Protein AF-X1M5K0-F1 (afdb_monomer)

Solvent-accessible surface area (backbone atoms only — not comparable to full-atom values): 9594 Å² total; per-residue (Å²): 144,80,92,76,80,88,74,77,87,71,85,71,76,85,68,84,77,80,71,57,69,65,57,53,53,22,50,53,26,41,56,59,31,62,56,65,56,34,79,44,69,70,98,52,61,32,42,74,35,62,70,47,42,49,51,27,42,28,22,40,46,48,15,50,53,50,49,51,76,70,68,58,87,55,100,76,62,73,47,76,48,76,42,52,78,88,71,79,83,53,57,27,41,40,36,40,44,90,56,34,39,44,30,29,35,55,90,63,80,54,36,75,70,42,36,34,36,53,91,74,28,39,52,79,52,81,72,80,81,94,75,88,57,85,65,52,60,56,54,54,52,51,55,57,52,53,57,49,55,56,52,60,59,64,75,70,82,79,135

pLDDT: mean 84.44, std 20.17, range [30.83, 98.69]

Secondary structure (DSSP, 8-state):
--------------------HHHHHHHHHHHHHT-GGGS--SSS-GGG-HHHHHHHHHHHHHHHHHHHHHH-SSTTPPEEEEE-SSSSSS-EEEEE-SSEEEEEETTTTTEEEEEEEGGGTEETT--------TTHHHHHHHHHHHHHHHHHHTTS---

Foldseek 3Di:
DDDDDDDDPPPDPPPVPDDDPLLVQLVVLQVQLVPQQCVDDDPDCRVVDLVSLFSNLLSNLVSVLSVCVVPDPDQFDWDWDWQDPVPPPAIKIWIDHNAWIWIFRVVVVRDTQWIAGSVRSGTPNSDDDDDDDPCVVVVVVVVVVVVVVVVVVVVDDDD

Structure (mmCIF, N/CA/C/O backbone):
data_AF-X1M5K0-F1
#
_entry.id   AF-X1M5K0-F1
#
loop_
_atom_site.group_PDB
_atom_site.id
_atom_site.type_symbol
_atom_site.label_atom_id
_atom_site.label_alt_id
_atom_site.label_comp_id
_atom_site.label_asym_id
_atom_site.label_entity_id
_atom_site.label_seq_id
_atom_site.pdbx_PDB_ins_code
_atom_site.Cartn_x
_atom_site.Cartn_y
_atom_site.Cartn_z
_atom_site.occupancy
_atom_site.B_iso_or_equiv
_atom_site.auth_seq_id
_atom_site.auth_comp_id
_atom_site.auth_asym_id
_atom_site.auth_atom_id
_atom_site.pdbx_PDB_model_num
ATOM 1 N N . ALA A 1 1 ? 31.091 -18.901 29.584 1.00 41.91 1 ALA A N 1
ATOM 2 C CA . ALA A 1 1 ? 30.515 -20.260 29.618 1.00 41.91 1 ALA A CA 1
ATOM 3 C C . ALA A 1 1 ? 29.919 -20.536 30.996 1.00 41.91 1 ALA A C 1
ATOM 5 O O . ALA A 1 1 ? 30.668 -20.791 31.929 1.00 41.91 1 ALA A O 1
ATOM 6 N N . LYS A 1 2 ? 28.592 -20.440 31.138 1.00 36.38 2 LYS A N 1
ATOM 7 C CA . LYS A 1 2 ? 27.822 -21.041 32.237 1.00 36.38 2 LYS A CA 1
ATOM 8 C C . LYS A 1 2 ? 26.471 -21.464 31.661 1.00 36.38 2 LYS A C 1
ATOM 10 O O . LYS A 1 2 ? 25.715 -20.625 31.188 1.00 36.38 2 LYS A O 1
ATOM 15 N N . ASN A 1 3 ? 26.256 -22.776 31.636 1.00 37.88 3 ASN A N 1
ATOM 16 C CA . ASN A 1 3 ? 25.011 -23.422 31.245 1.00 37.88 3 ASN A CA 1
ATOM 17 C C . ASN A 1 3 ? 23.911 -23.080 32.252 1.00 37.88 3 ASN A C 1
ATOM 19 O O . ASN A 1 3 ? 24.134 -23.180 33.458 1.00 37.88 3 ASN A O 1
ATOM 23 N N . ILE A 1 4 ? 22.724 -22.754 31.747 1.00 43.81 4 ILE A N 1
ATOM 24 C CA . ILE A 1 4 ? 21.472 -22.762 32.504 1.00 43.81 4 ILE A CA 1
ATOM 25 C C . ILE A 1 4 ? 20.510 -23.701 31.783 1.00 43.81 4 ILE A C 1
ATOM 27 O O . ILE A 1 4 ? 20.448 -23.734 30.556 1.00 43.81 4 ILE A O 1
ATOM 31 N N . HIS A 1 5 ? 19.877 -24.542 32.591 1.00 34.53 5 HIS A N 1
ATOM 32 C CA . HIS A 1 5 ? 19.138 -25.739 32.235 1.00 34.53 5 HIS A CA 1
ATOM 33 C C . HIS A 1 5 ? 18.104 -25.568 31.121 1.00 34.53 5 HIS A C 1
ATOM 35 O O . HIS A 1 5 ? 17.359 -24.592 31.067 1.00 34.53 5 HIS A O 1
ATOM 41 N N . ALA A 1 6 ? 18.018 -26.618 30.301 1.00 43.50 6 ALA A N 1
ATOM 42 C CA . ALA A 1 6 ? 16.852 -26.943 29.505 1.00 43.50 6 ALA A CA 1
ATOM 43 C C . ALA A 1 6 ? 15.617 -26.983 30.419 1.00 43.50 6 ALA A C 1
ATOM 45 O O . ALA A 1 6 ? 15.459 -27.903 31.219 1.00 43.50 6 ALA A O 1
ATOM 46 N N . SER A 1 7 ? 14.781 -25.952 30.311 1.00 41.44 7 SER A N 1
ATOM 47 C CA . SER A 1 7 ? 13.455 -25.918 30.914 1.00 41.44 7 SER A CA 1
ATOM 48 C C . SER A 1 7 ? 12.537 -26.868 30.150 1.00 41.44 7 SER A C 1
ATOM 50 O O . SER A 1 7 ? 12.576 -26.970 28.921 1.00 41.44 7 SER A O 1
ATOM 52 N N . GLU A 1 8 ? 11.772 -27.615 30.924 1.00 38.62 8 GLU A N 1
ATOM 53 C CA . GLU A 1 8 ? 10.938 -28.738 30.545 1.00 38.62 8 GLU A CA 1
ATOM 54 C C . GLU A 1 8 ? 9.987 -28.387 29.395 1.00 38.62 8 GLU A C 1
ATOM 56 O O . GLU A 1 8 ? 9.326 -27.347 29.380 1.00 38.62 8 GLU A O 1
ATOM 61 N N . ARG A 1 9 ? 9.874 -29.308 28.428 1.00 42.28 9 ARG A N 1
ATOM 62 C CA . ARG A 1 9 ? 8.778 -29.325 27.454 1.00 42.28 9 ARG A CA 1
ATOM 63 C C . ARG A 1 9 ? 7.482 -29.621 28.206 1.00 42.28 9 ARG A C 1
ATOM 65 O O . ARG A 1 9 ? 7.017 -30.759 28.248 1.00 42.28 9 ARG A O 1
ATOM 72 N N . GLY A 1 10 ? 6.917 -28.579 28.809 1.00 38.12 10 GLY A N 1
ATOM 73 C CA . GLY A 1 10 ? 5.566 -28.577 29.334 1.00 38.12 10 GLY A CA 1
ATOM 74 C C . GLY A 1 10 ? 4.616 -28.968 28.211 1.00 38.12 10 GLY A C 1
ATOM 75 O O . GLY A 1 10 ? 4.472 -28.256 27.218 1.00 38.12 10 GLY A O 1
ATOM 76 N N . SER A 1 11 ? 4.001 -30.137 28.361 1.00 44.50 11 SER A N 1
ATOM 77 C CA . SER A 1 11 ? 2.907 -30.611 27.522 1.00 44.50 11 SER A CA 1
ATOM 78 C C . SER A 1 11 ? 1.712 -29.682 27.714 1.00 44.50 11 SER A C 1
ATOM 80 O O . SER A 1 11 ? 0.825 -29.956 28.521 1.00 44.50 11 SER A O 1
ATOM 82 N N . ASN A 1 12 ? 1.699 -28.551 27.010 1.00 43.84 12 ASN A N 1
ATOM 83 C CA . ASN A 1 12 ? 0.542 -27.677 27.012 1.00 43.84 12 ASN A CA 1
ATOM 84 C C . ASN A 1 12 ? -0.472 -28.258 26.029 1.00 43.84 12 ASN A C 1
ATOM 86 O O . ASN A 1 12 ? -0.245 -28.310 24.818 1.00 43.84 12 ASN A O 1
ATOM 90 N N . LYS A 1 13 ? -1.559 -28.788 26.591 1.00 46.44 13 LYS A N 1
ATOM 91 C CA . LYS A 1 13 ? -2.723 -29.295 25.868 1.00 46.44 13 LYS A CA 1
ATOM 92 C C . LYS A 1 13 ? -3.063 -28.297 24.758 1.00 46.44 13 LYS A C 1
ATOM 94 O O . LYS A 1 13 ? -3.294 -27.127 25.049 1.00 46.44 13 LYS A O 1
ATOM 99 N N . LYS A 1 14 ? -3.108 -28.756 23.501 1.00 48.28 14 LYS A N 1
ATOM 100 C CA . LYS A 1 14 ? -3.730 -28.018 22.392 1.00 48.28 14 LYS A CA 1
ATOM 101 C C . LYS A 1 14 ? -5.226 -27.893 22.697 1.00 48.28 14 LYS A C 1
ATOM 103 O O . LYS A 1 14 ? -6.036 -28.646 22.170 1.00 48.28 14 LYS A O 1
ATOM 108 N N . GLY A 1 15 ? -5.588 -26.996 23.611 1.00 48.09 15 GLY A N 1
ATOM 109 C CA . GLY A 1 15 ? -6.931 -26.450 23.651 1.00 48.09 15 GLY A CA 1
ATOM 110 C C . GLY A 1 15 ? -7.137 -25.784 22.303 1.00 48.09 15 GLY A C 1
ATOM 111 O O . GLY A 1 15 ? -6.311 -24.973 21.888 1.00 48.09 15 GLY A O 1
ATOM 112 N N . ASN A 1 16 ? -8.164 -26.206 21.576 1.00 61.06 16 ASN A N 1
ATOM 113 C CA . ASN A 1 16 ? -8.551 -25.558 20.337 1.00 61.06 16 ASN A CA 1
ATOM 114 C C . ASN A 1 16 ? -8.994 -24.141 20.731 1.00 61.06 16 ASN A C 1
ATOM 116 O O . ASN A 1 16 ? -10.101 -23.960 21.230 1.00 61.06 16 ASN A O 1
ATOM 120 N N . VAL A 1 17 ? -8.087 -23.162 20.664 1.00 67.69 17 VAL A N 1
ATOM 121 C CA . VAL A 1 17 ? -8.420 -21.769 20.964 1.00 67.69 17 VAL A CA 1
ATOM 122 C C . VAL A 1 17 ? -9.264 -21.292 19.794 1.00 67.69 17 VAL A C 1
ATOM 124 O O . VAL A 1 17 ? -8.736 -20.962 18.733 1.00 67.69 17 VAL A O 1
ATOM 127 N N . GLU A 1 18 ? -10.583 -21.329 19.960 1.00 78.88 18 GLU A N 1
ATOM 128 C CA . GLU A 1 18 ? -11.495 -20.718 19.003 1.00 78.88 18 GLU A CA 1
ATOM 129 C C . GLU A 1 18 ? -11.239 -19.213 18.998 1.00 78.88 18 GLU A C 1
ATOM 131 O O . GLU A 1 18 ? -11.437 -18.513 19.994 1.00 78.88 18 GLU A O 1
ATOM 136 N N . LEU A 1 19 ? -10.725 -18.720 17.873 1.00 79.94 19 LEU A N 1
ATOM 137 C CA . LEU A 1 19 ? -10.537 -17.293 17.673 1.00 79.94 19 LEU A CA 1
ATOM 138 C C . LEU A 1 19 ? -11.910 -16.628 17.510 1.00 79.94 19 LEU A C 1
ATOM 140 O O . LEU A 1 19 ? -12.793 -17.208 16.874 1.00 79.94 19 LEU A O 1
ATOM 144 N N . PRO A 1 20 ? -12.098 -15.399 18.016 1.00 88.69 20 PRO A N 1
ATOM 145 C CA . PRO A 1 20 ? -13.320 -14.650 17.768 1.00 88.69 20 PRO A CA 1
ATOM 146 C C . PRO A 1 20 ? -13.605 -14.495 16.266 1.00 88.69 20 PRO A C 1
ATOM 148 O O . PRO A 1 20 ? -12.689 -14.258 15.479 1.00 88.69 20 PRO A O 1
ATOM 151 N N . ASP A 1 21 ? -14.882 -14.528 15.877 1.00 91.06 21 ASP A N 1
ATOM 152 C CA . ASP A 1 21 ? -15.324 -14.384 14.476 1.00 91.06 21 ASP A CA 1
ATOM 153 C C . ASP A 1 21 ? -14.747 -13.132 13.783 1.00 91.06 21 ASP A C 1
ATOM 155 O O . ASP A 1 21 ? -14.318 -13.175 12.630 1.00 91.06 21 ASP A O 1
ATOM 159 N N . TRP A 1 22 ? -14.645 -12.013 14.509 1.00 92.56 22 TRP A N 1
ATOM 160 C CA . TRP A 1 22 ? -14.071 -10.774 13.975 1.00 92.56 22 TRP A CA 1
ATOM 161 C C . TRP A 1 22 ? -12.589 -10.912 13.599 1.00 92.56 22 TRP A C 1
ATOM 163 O O . TRP A 1 22 ? -12.149 -10.295 12.631 1.00 92.56 22 TRP A O 1
ATOM 173 N N . LEU A 1 23 ? -11.828 -11.735 14.326 1.00 93.81 23 LEU A N 1
ATOM 174 C CA . LEU A 1 23 ? -10.416 -11.975 14.043 1.00 93.81 23 LEU A CA 1
ATOM 175 C C . LEU A 1 23 ? -10.260 -12.878 12.814 1.00 93.81 23 LEU A C 1
ATOM 177 O O . LEU A 1 23 ? -9.356 -12.668 12.008 1.00 93.81 23 LEU A O 1
ATOM 181 N N . GLY A 1 24 ? -11.187 -13.825 12.624 1.00 94.75 24 GLY A N 1
ATOM 182 C CA . GLY A 1 24 ? -11.315 -14.581 11.377 1.00 94.75 24 GLY A CA 1
ATOM 183 C C . GLY A 1 24 ? -11.535 -13.660 10.174 1.00 94.75 24 GLY A C 1
ATOM 184 O O . GLY A 1 24 ? -10.801 -13.749 9.196 1.00 94.75 24 GLY A O 1
ATOM 185 N N . LYS A 1 25 ? -12.459 -12.699 10.289 1.00 94.44 25 LYS A N 1
ATOM 186 C CA . LYS A 1 25 ? -12.734 -11.704 9.235 1.00 94.44 25 LYS A CA 1
ATOM 187 C C . LYS A 1 25 ? -11.537 -10.799 8.933 1.00 94.44 25 LYS A C 1
ATOM 189 O O . LYS A 1 25 ? -11.235 -10.573 7.764 1.00 94.44 25 LYS A O 1
ATOM 194 N N . ALA A 1 26 ? -10.843 -10.308 9.962 1.00 96.56 26 ALA A N 1
ATOM 195 C CA . ALA A 1 26 ? -9.632 -9.504 9.781 1.00 96.56 26 ALA A CA 1
ATOM 196 C C . ALA A 1 26 ? -8.539 -10.296 9.046 1.00 96.56 26 ALA A C 1
ATOM 198 O O . ALA A 1 26 ? -7.904 -9.785 8.124 1.00 96.56 26 ALA A O 1
ATOM 199 N N . ARG A 1 27 ? -8.362 -11.572 9.409 1.00 96.94 27 ARG A N 1
ATOM 200 C CA . ARG A 1 27 ? -7.413 -12.478 8.755 1.00 96.94 27 ARG A CA 1
ATOM 201 C C . ARG A 1 27 ? -7.781 -12.754 7.297 1.00 96.94 27 ARG A C 1
ATOM 203 O O . ARG A 1 27 ? -6.892 -12.767 6.453 1.00 96.94 27 ARG A O 1
ATOM 210 N N . ASP A 1 28 ? -9.060 -12.944 6.990 1.00 97.81 28 ASP A N 1
ATOM 211 C CA . ASP A 1 28 ? -9.508 -13.167 5.613 1.00 97.81 28 ASP A CA 1
ATOM 212 C C . ASP A 1 28 ? -9.245 -11.940 4.728 1.00 97.81 28 ASP A C 1
ATOM 214 O O . ASP A 1 28 ? -8.837 -12.083 3.575 1.00 97.81 28 ASP A O 1
ATOM 218 N N . GLU A 1 29 ? -9.445 -10.727 5.251 1.00 98.44 29 GLU A N 1
ATOM 219 C CA . GLU A 1 29 ? -9.066 -9.495 4.549 1.00 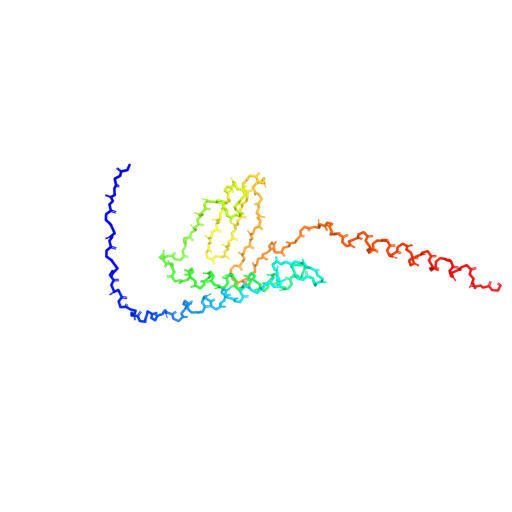98.44 29 GLU A CA 1
ATOM 220 C C . GLU A 1 29 ? -7.543 -9.403 4.375 1.00 98.44 29 GLU A C 1
ATOM 222 O O . GLU A 1 29 ? -7.078 -9.163 3.263 1.00 98.44 29 GLU A O 1
ATOM 227 N N . LEU A 1 30 ? -6.755 -9.712 5.410 1.00 98.38 30 LEU A N 1
ATOM 228 C CA . LEU A 1 30 ? -5.294 -9.765 5.304 1.00 98.38 30 LEU A CA 1
ATOM 229 C C . LEU A 1 30 ? -4.836 -10.731 4.197 1.00 98.38 30 LEU A C 1
ATOM 231 O O . LEU A 1 30 ? -4.001 -10.365 3.373 1.00 98.38 30 LEU A O 1
ATOM 235 N N . TRP A 1 31 ? -5.410 -11.934 4.120 1.00 98.44 31 TRP A N 1
ATOM 236 C CA . TRP A 1 31 ? -5.083 -12.912 3.077 1.00 98.44 31 TRP A CA 1
ATOM 237 C C . TRP A 1 31 ? -5.432 -12.429 1.669 1.00 98.44 31 TRP A C 1
ATOM 239 O O . TRP A 1 31 ? -4.652 -12.639 0.740 1.00 98.44 31 TRP A O 1
ATOM 249 N N . LYS A 1 32 ? -6.561 -11.735 1.485 1.00 98.50 32 LYS A N 1
ATOM 250 C CA . LYS A 1 32 ? -6.891 -11.112 0.188 1.00 98.50 32 LYS A CA 1
ATOM 251 C C . LYS A 1 32 ? -5.875 -10.033 -0.188 1.00 98.50 32 LYS A C 1
ATOM 253 O O . LYS A 1 32 ? -5.520 -9.907 -1.360 1.00 98.50 32 LYS A O 1
ATOM 258 N N . GLY A 1 33 ? -5.378 -9.300 0.807 1.00 98.00 33 GLY A N 1
ATOM 259 C CA . GLY A 1 33 ? -4.290 -8.339 0.660 1.00 98.00 33 GLY A CA 1
ATOM 260 C C . GLY A 1 33 ? -2.958 -8.970 0.250 1.00 98.00 33 GLY A C 1
ATOM 261 O O . GLY A 1 33 ? -2.100 -8.259 -0.233 1.00 98.00 33 GLY A O 1
ATOM 262 N N . GLN A 1 34 ? -2.772 -10.286 0.352 1.00 98.25 34 GLN A N 1
ATOM 263 C CA . GLN A 1 34 ? -1.513 -10.962 -0.001 1.00 98.25 34 GLN A CA 1
ATOM 264 C C . GLN A 1 34 ? -1.475 -11.476 -1.450 1.00 98.25 34 GLN A C 1
ATOM 266 O O . GLN A 1 34 ? -0.598 -12.260 -1.820 1.00 98.25 34 GLN A O 1
ATOM 271 N N . CYS A 1 35 ? -2.418 -11.062 -2.304 1.00 97.38 35 CYS A N 1
ATOM 272 C CA . CYS A 1 35 ? -2.418 -11.468 -3.706 1.00 97.38 35 CYS A CA 1
ATOM 273 C C . CYS A 1 35 ? -1.159 -10.956 -4.435 1.00 97.38 35 CYS A C 1
ATOM 275 O O . CYS A 1 35 ? -0.984 -9.759 -4.655 1.00 97.38 35 CYS A O 1
ATOM 277 N N . ASN A 1 36 ? -0.300 -11.892 -4.850 1.00 97.50 36 ASN A N 1
ATOM 278 C CA . ASN A 1 36 ? 1.042 -11.623 -5.379 1.00 97.50 36 ASN A CA 1
ATOM 279 C C . ASN A 1 36 ? 1.096 -10.631 -6.560 1.00 97.50 36 ASN A C 1
ATOM 281 O O . ASN A 1 36 ? 2.083 -9.916 -6.709 1.00 97.50 36 ASN A O 1
ATOM 285 N N . CYS A 1 37 ? 0.057 -10.577 -7.400 1.00 95.75 37 CYS A N 1
ATOM 286 C CA . CYS A 1 37 ? 0.107 -9.914 -8.706 1.00 95.75 37 CYS A CA 1
ATOM 287 C C . CYS A 1 37 ? 0.466 -8.424 -8.633 1.00 95.75 37 CYS A C 1
ATOM 289 O O . CYS A 1 37 ? 1.039 -7.886 -9.574 1.00 95.75 37 CYS A O 1
ATOM 291 N N . ALA A 1 38 ? 0.109 -7.744 -7.542 1.00 96.75 38 ALA A N 1
ATOM 292 C CA . ALA A 1 38 ? 0.367 -6.316 -7.384 1.00 96.75 38 ALA A CA 1
ATOM 293 C C . ALA A 1 38 ? 1.764 -6.000 -6.824 1.00 96.75 38 ALA A C 1
ATOM 295 O O . ALA A 1 38 ? 2.122 -4.829 -6.766 1.00 96.75 38 ALA A O 1
ATOM 296 N N . TYR A 1 39 ? 2.529 -7.005 -6.393 1.00 97.12 39 TYR A N 1
ATOM 297 C CA . TYR A 1 39 ? 3.793 -6.815 -5.675 1.00 97.12 39 TYR A CA 1
ATOM 298 C C . TYR A 1 39 ? 5.028 -6.829 -6.573 1.00 97.12 39 TYR A C 1
ATOM 300 O O . TYR A 1 39 ? 6.112 -6.455 -6.137 1.00 97.12 39 TYR A O 1
ATOM 308 N N . TRP A 1 40 ? 4.885 -7.255 -7.825 1.00 96.69 40 TRP A N 1
ATOM 309 C CA . TRP A 1 40 ? 5.996 -7.339 -8.763 1.00 96.69 40 TRP A CA 1
ATOM 310 C C . TRP A 1 40 ? 5.529 -7.056 -10.189 1.00 96.69 40 TRP A C 1
ATOM 312 O O . TRP A 1 40 ? 4.332 -6.998 -10.484 1.00 96.69 40 TRP A O 1
ATOM 322 N N . HIS A 1 41 ? 6.492 -6.854 -11.078 1.00 95.69 41 HIS A N 1
ATOM 323 C CA . HIS A 1 41 ? 6.259 -6.668 -12.500 1.00 95.69 41 HIS A CA 1
ATOM 324 C C . HIS A 1 41 ? 7.178 -7.594 -13.302 1.00 95.69 41 HIS A C 1
ATOM 326 O O . HIS A 1 41 ? 8.328 -7.816 -12.928 1.00 95.69 41 HIS A O 1
ATOM 332 N N . GLY A 1 42 ? 6.649 -8.137 -14.396 1.00 91.19 42 GLY A N 1
ATOM 333 C CA . GLY A 1 42 ? 7.365 -8.993 -15.337 1.00 91.19 42 GLY A CA 1
ATOM 334 C C . GLY A 1 42 ? 6.750 -8.839 -16.724 1.00 91.19 42 GLY A C 1
ATOM 335 O O . GLY A 1 42 ? 6.492 -7.730 -17.167 1.00 91.19 42 GLY A O 1
ATOM 336 N N . VAL A 1 43 ? 6.433 -9.944 -17.402 1.00 88.44 43 VAL A N 1
ATOM 337 C CA . VAL A 1 43 ? 5.761 -9.875 -18.719 1.00 88.44 43 VAL A CA 1
ATOM 338 C C . VAL A 1 43 ? 4.347 -9.279 -18.612 1.00 88.44 43 VAL A C 1
ATOM 340 O O . VAL A 1 43 ? 3.866 -8.623 -19.533 1.00 88.44 43 VAL A O 1
ATOM 343 N N . PHE A 1 44 ? 3.677 -9.477 -17.474 1.00 85.88 44 PHE A N 1
ATOM 344 C CA . PHE A 1 44 ? 2.367 -8.892 -17.194 1.00 85.88 44 PHE A CA 1
ATOM 345 C C . PHE A 1 44 ? 2.502 -7.588 -16.403 1.00 85.88 44 PHE A C 1
ATOM 347 O O . PHE A 1 44 ? 3.417 -7.430 -15.593 1.00 85.88 44 PHE A O 1
ATOM 354 N N . GLY A 1 45 ? 1.546 -6.670 -16.590 1.00 90.50 45 GLY A N 1
ATOM 355 C CA . GLY A 1 45 ? 1.578 -5.343 -15.966 1.00 90.50 45 GLY A CA 1
ATOM 356 C C . GLY A 1 45 ? 1.750 -5.381 -14.445 1.00 90.50 45 GLY A C 1
ATOM 357 O O . GLY A 1 45 ? 2.549 -4.612 -13.923 1.00 90.50 45 GLY A O 1
ATOM 358 N N . GLY A 1 46 ? 1.090 -6.314 -13.747 1.00 95.62 46 GLY A N 1
ATOM 359 C CA . GLY A 1 46 ? 1.314 -6.560 -12.317 1.00 95.62 46 GLY A CA 1
ATOM 360 C C . GLY A 1 46 ? 1.228 -5.281 -11.479 1.00 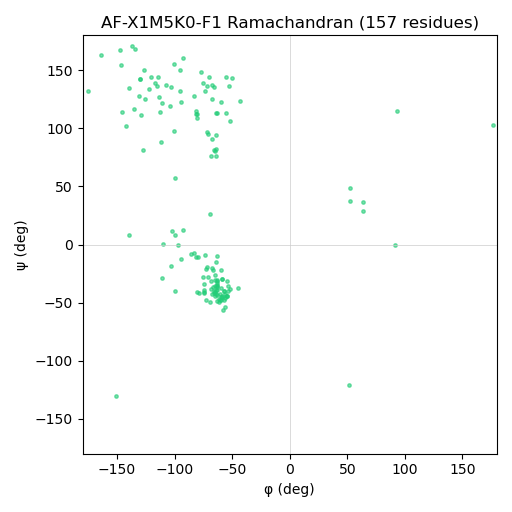95.62 46 GLY A C 1
ATOM 361 O O . GLY A 1 46 ? 0.216 -4.578 -11.533 1.00 95.62 46 GLY A O 1
ATOM 362 N N 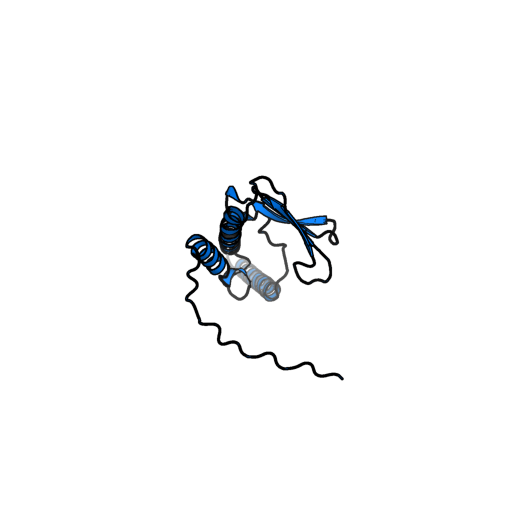. LEU A 1 47 ? 2.315 -4.942 -10.778 1.00 96.69 47 LEU A N 1
ATOM 363 C CA . LEU A 1 47 ? 2.509 -3.691 -10.027 1.00 96.69 47 LEU A CA 1
ATOM 364 C C . LEU A 1 47 ? 2.066 -2.434 -10.804 1.00 96.69 47 LEU A C 1
ATOM 366 O O . LEU A 1 47 ? 1.483 -1.514 -10.224 1.00 96.69 47 LEU A O 1
ATOM 370 N N . TYR A 1 48 ? 2.282 -2.385 -12.122 1.00 97.06 48 TYR A N 1
ATOM 371 C CA . TYR A 1 48 ? 1.900 -1.232 -12.938 1.00 97.06 48 TYR A CA 1
ATOM 372 C C . TYR A 1 48 ? 0.386 -1.039 -13.066 1.00 97.06 48 TYR A C 1
ATOM 374 O O . TYR A 1 48 ? -0.054 0.079 -13.338 1.00 97.06 48 TYR A O 1
ATOM 382 N N . PHE A 1 49 ? -0.432 -2.064 -12.823 1.00 97.25 49 PHE A N 1
ATOM 383 C CA . PHE A 1 49 ? -1.885 -1.956 -12.900 1.00 97.25 49 PHE A CA 1
ATOM 384 C C . PHE A 1 49 ? -2.484 -1.322 -11.634 1.00 97.25 49 PHE A C 1
ATOM 386 O O . PHE A 1 49 ? -2.511 -1.949 -10.571 1.00 97.25 49 PHE A O 1
ATOM 393 N N . PRO A 1 50 ? -3.056 -0.099 -11.720 1.00 97.06 50 PRO A N 1
ATOM 394 C CA . PRO A 1 50 ? -3.524 0.613 -10.531 1.00 97.06 50 PRO A CA 1
ATOM 395 C C . PRO A 1 50 ? -4.659 -0.102 -9.795 1.00 97.06 50 PRO A C 1
ATOM 397 O O . PRO A 1 50 ? -4.767 0.009 -8.579 1.00 97.06 50 PRO A O 1
ATOM 400 N N . HIS A 1 51 ? -5.517 -0.831 -10.514 1.00 96.62 51 HIS A N 1
ATOM 401 C CA . HIS A 1 51 ? -6.644 -1.546 -9.916 1.00 96.62 51 HIS A CA 1
ATOM 402 C C . HIS A 1 51 ? -6.192 -2.722 -9.036 1.00 96.62 51 HIS A C 1
ATOM 404 O O . HIS A 1 51 ? -6.837 -2.983 -8.025 1.00 96.62 51 HIS A O 1
ATOM 410 N N . LEU A 1 52 ? -5.070 -3.376 -9.366 1.00 97.44 52 LEU A N 1
ATOM 411 C CA . LEU A 1 52 ? -4.499 -4.436 -8.532 1.00 97.44 52 LEU A CA 1
ATOM 412 C C . LEU A 1 52 ? -3.949 -3.857 -7.227 1.00 97.44 52 LEU A C 1
ATOM 414 O O . LEU A 1 52 ? -4.337 -4.306 -6.153 1.00 97.44 52 LEU A O 1
ATOM 418 N N . ARG A 1 53 ? -3.137 -2.795 -7.305 1.00 97.88 53 ARG A N 1
ATOM 419 C CA . ARG A 1 53 ? -2.613 -2.109 -6.110 1.00 97.88 53 ARG A CA 1
ATOM 420 C C . ARG A 1 53 ? -3.729 -1.576 -5.211 1.00 97.88 53 ARG A C 1
ATOM 422 O O . ARG A 1 53 ? -3.706 -1.799 -4.005 1.00 97.88 53 ARG A O 1
ATOM 429 N N . LYS A 1 54 ? -4.751 -0.939 -5.792 1.00 98.00 54 LYS A N 1
ATOM 430 C CA . LYS A 1 54 ? -5.927 -0.465 -5.042 1.00 98.00 54 LYS A CA 1
ATOM 431 C C . LYS A 1 54 ? -6.669 -1.602 -4.334 1.00 98.00 54 LYS A C 1
ATOM 433 O O . LYS A 1 54 ? -7.143 -1.396 -3.222 1.00 98.00 54 LYS A O 1
ATOM 438 N N . ALA A 1 55 ? -6.773 -2.781 -4.951 1.00 98.12 55 ALA A N 1
ATOM 439 C CA . ALA A 1 55 ? -7.415 -3.938 -4.329 1.00 98.12 55 ALA A CA 1
ATOM 440 C C . ALA A 1 55 ? -6.629 -4.443 -3.108 1.00 98.12 55 ALA A C 1
ATOM 442 O O . ALA A 1 55 ? -7.241 -4.710 -2.078 1.00 98.12 55 ALA A O 1
ATOM 443 N N . ILE A 1 56 ? -5.294 -4.502 -3.196 1.00 98.38 56 ILE A N 1
ATOM 444 C CA . ILE A 1 56 ? -4.431 -4.854 -2.058 1.00 98.38 56 ILE A CA 1
ATOM 445 C C . ILE A 1 56 ? -4.644 -3.887 -0.895 1.00 98.38 56 ILE A C 1
ATOM 447 O O . ILE A 1 56 ? -5.045 -4.318 0.184 1.00 98.38 56 ILE A O 1
ATOM 451 N N . TYR A 1 57 ? -4.471 -2.583 -1.132 1.00 98.44 57 TYR A N 1
ATOM 452 C CA . TYR A 1 57 ? -4.647 -1.565 -0.093 1.00 98.44 57 TYR A CA 1
ATOM 453 C C . TYR A 1 57 ? -6.032 -1.619 0.550 1.00 98.44 57 TYR A C 1
ATOM 455 O O . TYR A 1 57 ? -6.149 -1.580 1.771 1.00 98.44 57 TYR A O 1
ATOM 463 N N . LYS A 1 58 ? -7.089 -1.792 -0.251 1.00 98.56 58 LYS A N 1
ATOM 464 C CA . LYS A 1 58 ? -8.457 -1.930 0.261 1.00 98.56 58 LYS A CA 1
ATOM 465 C C . LYS A 1 58 ? -8.583 -3.042 1.301 1.00 98.56 58 LYS A C 1
ATOM 467 O O . LYS A 1 58 ? -9.248 -2.850 2.318 1.00 98.56 58 LYS A O 1
ATOM 472 N N . HIS A 1 59 ? -7.981 -4.193 1.030 1.00 98.69 59 HIS A N 1
ATOM 473 C CA . HIS A 1 59 ? -8.045 -5.352 1.911 1.00 98.69 59 HIS A CA 1
ATOM 474 C C . HIS A 1 59 ? -7.160 -5.193 3.153 1.00 98.69 59 HIS A C 1
ATOM 476 O O . HIS A 1 59 ? -7.605 -5.516 4.252 1.00 98.69 59 HIS A O 1
ATOM 482 N N . LEU A 1 60 ? -5.965 -4.613 3.014 1.00 98.38 60 LEU A N 1
ATOM 483 C CA . LEU A 1 60 ? -5.091 -4.322 4.156 1.00 98.38 60 LEU A CA 1
ATOM 484 C C . LEU A 1 60 ? -5.734 -3.316 5.126 1.00 98.38 60 LEU A C 1
ATOM 486 O O . LEU A 1 60 ? -5.856 -3.609 6.314 1.00 98.38 60 LEU A O 1
ATOM 490 N N . ILE A 1 61 ? -6.267 -2.202 4.613 1.00 98.19 61 ILE A N 1
ATOM 491 C CA . ILE A 1 61 ? -6.942 -1.176 5.428 1.00 98.19 61 ILE A CA 1
ATOM 492 C C . ILE A 1 61 ? -8.196 -1.751 6.114 1.00 98.19 61 ILE A C 1
ATOM 494 O O . ILE A 1 61 ? -8.505 -1.421 7.257 1.00 98.19 61 ILE A O 1
ATOM 498 N N . ASN A 1 62 ? -8.938 -2.638 5.442 1.00 97.75 62 ASN A N 1
ATOM 499 C CA . ASN A 1 62 ? -10.076 -3.335 6.050 1.00 97.75 62 ASN A CA 1
ATOM 500 C C . ASN A 1 62 ? -9.665 -4.248 7.214 1.00 97.75 62 ASN A C 1
ATOM 502 O O . ASN A 1 62 ? -10.372 -4.301 8.227 1.00 97.75 62 ASN A O 1
ATOM 506 N N . ALA A 1 63 ? -8.562 -4.986 7.059 1.00 97.25 63 ALA A N 1
ATOM 507 C CA . ALA A 1 63 ? -8.032 -5.847 8.108 1.00 97.25 63 ALA A CA 1
ATOM 508 C C . ALA A 1 63 ? -7.650 -5.013 9.337 1.00 97.25 63 ALA A C 1
ATOM 510 O O . ALA A 1 63 ? -8.135 -5.296 10.433 1.00 97.25 63 ALA A O 1
ATOM 511 N N . GLU A 1 64 ? -6.888 -3.936 9.132 1.00 95.06 6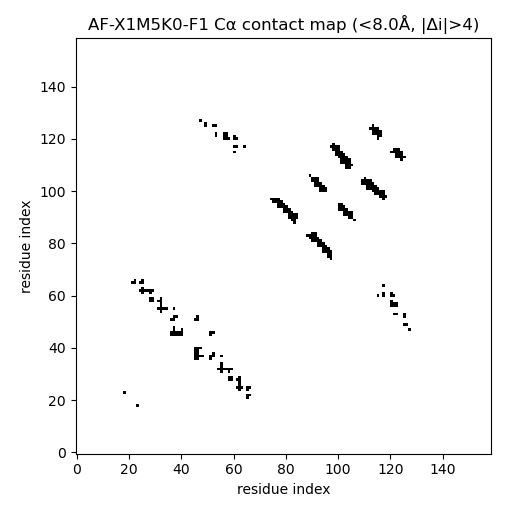4 GLU A N 1
ATOM 512 C CA . GLU A 1 64 ? -6.482 -2.998 10.183 1.00 95.06 64 GLU A CA 1
ATOM 513 C C . GLU A 1 64 ? -7.693 -2.408 10.914 1.00 95.06 64 GLU A C 1
ATOM 515 O O . GLU A 1 64 ? -7.832 -2.595 12.118 1.00 95.06 64 GLU A O 1
ATOM 520 N N . LYS A 1 65 ? -8.660 -1.825 10.193 1.00 93.31 65 LYS A N 1
ATOM 521 C CA . LYS A 1 65 ? -9.887 -1.267 10.796 1.00 93.31 65 LYS A CA 1
ATOM 522 C C . LYS A 1 65 ? -10.642 -2.264 11.669 1.00 93.31 65 LYS A C 1
ATOM 524 O O . LYS A 1 65 ? -11.275 -1.877 12.653 1.00 93.31 65 LYS A O 1
ATOM 529 N N . THR A 1 66 ? -10.640 -3.537 11.275 1.00 93.25 66 THR A N 1
ATOM 530 C CA . THR A 1 66 ? -11.318 -4.595 12.030 1.00 93.25 66 THR A CA 1
ATOM 531 C C . THR A 1 66 ? -10.613 -4.853 13.360 1.00 93.25 66 THR A C 1
ATOM 533 O O . THR A 1 66 ? -11.291 -5.065 14.366 1.00 93.25 66 THR A O 1
ATOM 536 N N . VAL A 1 67 ? -9.279 -4.802 13.375 1.00 91.31 67 VAL A N 1
ATOM 537 C CA . VAL A 1 67 ? -8.459 -4.936 14.587 1.00 91.31 67 VAL A CA 1
ATOM 538 C C . VAL A 1 67 ? -8.560 -3.677 15.454 1.00 91.31 67 VAL A C 1
ATOM 540 O O . VAL A 1 67 ? -8.881 -3.783 16.640 1.00 91.31 67 VAL A O 1
ATOM 543 N N . ASP A 1 68 ? -8.410 -2.491 14.863 1.00 88.31 68 ASP A N 1
ATOM 544 C CA . ASP A 1 68 ? -8.511 -1.198 15.553 1.00 88.31 68 ASP A CA 1
ATOM 545 C C . ASP A 1 68 ? -9.848 -1.055 16.282 1.00 88.31 68 ASP A C 1
ATOM 547 O O . ASP A 1 68 ? -9.904 -0.676 17.451 1.00 88.31 68 ASP A O 1
ATOM 551 N N . GLY A 1 69 ? -10.952 -1.426 15.624 1.00 85.50 69 GLY A N 1
ATOM 552 C CA . GLY A 1 69 ? -12.292 -1.365 16.211 1.00 85.50 69 GLY A CA 1
ATOM 553 C C . GLY A 1 69 ? -12.496 -2.278 17.428 1.00 85.50 69 GLY A C 1
ATOM 554 O O . GLY A 1 69 ? -13.530 -2.179 18.091 1.00 85.50 69 GLY A O 1
ATOM 555 N N . LYS A 1 70 ? -11.550 -3.179 17.722 1.00 85.31 70 LYS A N 1
ATOM 556 C CA . LYS A 1 70 ? -11.577 -4.091 18.877 1.00 85.31 70 LYS A CA 1
ATOM 557 C C . LYS A 1 70 ? -10.529 -3.760 19.932 1.00 85.31 70 LYS A C 1
ATOM 559 O O . LYS A 1 70 ? -10.797 -4.000 21.105 1.00 85.31 70 LYS A O 1
ATOM 564 N N . ASN A 1 71 ? -9.404 -3.172 19.534 1.00 71.81 71 ASN A N 1
ATOM 565 C CA . ASN A 1 71 ? -8.352 -2.727 20.449 1.00 71.81 71 ASN A CA 1
ATOM 566 C C . ASN A 1 71 ? -8.660 -1.382 21.134 1.00 71.81 71 ASN A C 1
ATOM 568 O O . ASN A 1 71 ? -7.980 -1.021 22.090 1.00 71.81 71 ASN A O 1
ATOM 572 N N . GLN A 1 72 ? -9.694 -0.649 20.704 1.00 61.56 72 GLN A N 1
ATOM 573 C CA . GLN A 1 72 ? -10.022 0.669 21.258 1.00 61.56 72 GLN A CA 1
ATOM 574 C C . GLN A 1 72 ? -10.519 0.639 22.716 1.00 61.56 72 GLN A C 1
ATOM 576 O O . GLN A 1 72 ? -11.718 0.670 23.006 1.00 61.56 72 GLN A O 1
ATOM 581 N N . THR A 1 73 ? -9.579 0.769 23.649 1.00 52.56 73 THR A N 1
ATOM 582 C CA . THR A 1 73 ? -9.741 1.588 24.858 1.00 52.56 73 THR A CA 1
ATOM 583 C C . THR A 1 73 ? -9.883 3.065 24.457 1.00 52.56 73 THR A C 1
ATOM 585 O O . THR A 1 73 ? -8.932 3.833 24.505 1.00 52.56 73 THR A O 1
ATOM 588 N N . GLY A 1 74 ? -11.085 3.477 24.041 1.00 49.38 74 GLY A N 1
ATOM 589 C CA . GLY A 1 74 ? -11.450 4.884 23.822 1.00 49.38 74 GLY A CA 1
ATOM 590 C C . GLY A 1 74 ? -11.267 5.390 22.384 1.00 49.38 74 GLY A C 1
ATOM 591 O O . GLY A 1 74 ? -10.165 5.536 21.871 1.00 49.38 74 GLY A O 1
ATOM 592 N N . SER A 1 75 ? -12.384 5.743 21.748 1.00 53.97 75 SER A N 1
ATOM 593 C CA . SER A 1 75 ? -12.557 6.061 20.320 1.00 53.97 75 SER A CA 1
ATOM 594 C C . SER A 1 75 ? -11.908 7.362 19.805 1.00 53.97 75 SER A C 1
ATOM 596 O O . SER A 1 75 ? -12.409 7.967 18.858 1.00 53.97 75 SER A O 1
ATOM 598 N N . LYS A 1 76 ? -10.837 7.851 20.441 1.00 61.38 76 LYS A N 1
ATOM 599 C CA . LYS A 1 76 ? -10.193 9.145 20.133 1.00 61.38 76 LYS A CA 1
ATOM 600 C C . LYS A 1 76 ? -8.662 9.119 20.173 1.00 61.38 76 LYS A C 1
ATOM 602 O O . LYS A 1 76 ? -8.056 10.186 20.119 1.00 61.38 76 LYS A O 1
ATOM 607 N N . CYS A 1 77 ? -8.035 7.953 20.314 1.00 75.56 77 CYS A N 1
ATOM 608 C CA . CYS A 1 77 ? -6.580 7.904 20.386 1.00 75.56 77 CYS A CA 1
ATOM 609 C C . CYS A 1 77 ? -5.965 8.153 19.000 1.00 75.56 77 CYS A C 1
ATOM 611 O O . CYS A 1 77 ? -6.425 7.601 18.000 1.00 75.56 77 CYS A O 1
ATOM 613 N N . ILE A 1 78 ? -4.972 9.038 18.959 1.00 89.75 78 ILE A N 1
ATOM 614 C CA . ILE A 1 78 ? -4.015 9.147 17.861 1.00 89.75 78 ILE A CA 1
ATOM 615 C C . ILE A 1 78 ? -2.828 8.302 18.306 1.00 89.75 78 ILE A C 1
ATOM 617 O O . ILE A 1 78 ? -2.284 8.550 19.383 1.00 89.75 78 ILE A O 1
ATOM 621 N N . GLU A 1 79 ? -2.465 7.313 17.506 1.00 92.00 79 GLU A N 1
ATOM 622 C CA . GLU A 1 79 ? -1.315 6.450 17.751 1.00 92.00 79 GLU A CA 1
ATOM 623 C C . GLU A 1 79 ? -0.175 6.889 16.838 1.00 92.00 79 GLU A C 1
ATOM 625 O O . GLU A 1 79 ? -0.388 7.173 15.657 1.00 92.00 79 GLU A O 1
ATOM 630 N N . THR A 1 80 ? 1.027 6.974 17.399 1.00 95.88 80 THR A N 1
ATOM 631 C CA . THR A 1 80 ? 2.234 7.333 16.657 1.00 95.88 80 THR A CA 1
ATOM 632 C C . THR A 1 80 ? 3.321 6.329 16.988 1.00 95.88 80 THR A C 1
ATOM 634 O O . THR A 1 80 ? 3.631 6.126 18.163 1.00 95.88 80 THR A O 1
ATOM 637 N N . GLU A 1 81 ? 3.920 5.744 15.959 1.00 96.44 81 GLU A N 1
ATOM 638 C CA . GLU A 1 81 ? 5.069 4.850 16.068 1.00 96.44 81 GLU A CA 1
ATOM 639 C C . GLU A 1 81 ? 6.244 5.421 15.270 1.00 96.44 81 GLU A C 1
ATOM 641 O O . GLU A 1 81 ? 6.056 6.032 14.217 1.00 96.44 81 GLU A O 1
ATOM 646 N N . GLU A 1 82 ? 7.459 5.231 15.783 1.00 98.19 82 GLU A N 1
ATOM 647 C CA . GLU A 1 82 ? 8.697 5.630 15.115 1.00 98.19 82 GLU A CA 1
ATOM 648 C C . GLU A 1 82 ? 9.654 4.437 15.086 1.00 98.19 82 GLU A C 1
ATOM 650 O O . GLU A 1 82 ? 10.120 3.979 16.134 1.00 98.19 82 GLU A O 1
ATOM 655 N N . PHE A 1 83 ? 9.900 3.899 13.894 1.00 98.31 83 PHE A N 1
ATOM 656 C CA . PHE A 1 83 ? 10.790 2.761 13.665 1.00 98.31 83 PHE A CA 1
ATOM 657 C C . PHE A 1 83 ? 11.160 2.649 12.183 1.00 98.31 83 PHE A C 1
ATOM 659 O O . PHE A 1 83 ? 10.505 3.240 11.333 1.00 98.31 83 PHE A O 1
ATOM 666 N N . ASP A 1 84 ? 12.217 1.893 11.884 1.00 98.00 84 ASP A N 1
ATOM 667 C CA . ASP A 1 84 ? 12.641 1.578 10.513 1.00 98.00 84 ASP A CA 1
ATOM 668 C C . ASP A 1 84 ? 11.637 0.600 9.881 1.00 98.00 84 ASP A C 1
ATOM 670 O O . ASP A 1 84 ? 11.671 -0.607 10.146 1.00 98.00 84 ASP A O 1
ATOM 674 N N . PHE A 1 85 ? 10.667 1.144 9.145 1.00 97.19 85 PHE A N 1
ATOM 675 C CA . PHE A 1 85 ? 9.502 0.416 8.647 1.00 97.19 85 PHE A CA 1
ATOM 676 C C . PHE A 1 85 ? 9.836 -0.378 7.388 1.00 97.19 85 PHE A C 1
ATOM 678 O O . PHE A 1 85 ? 9.397 -1.524 7.254 1.00 97.19 85 PHE A O 1
ATOM 685 N N . ASP A 1 86 ? 10.615 0.206 6.473 1.00 96.25 86 ASP A N 1
ATOM 686 C CA . ASP A 1 86 ? 11.025 -0.453 5.228 1.00 96.25 86 ASP A CA 1
ATOM 687 C C . ASP A 1 86 ? 12.440 -1.050 5.251 1.00 96.25 86 ASP A C 1
ATOM 689 O O . ASP A 1 86 ? 12.885 -1.612 4.245 1.00 96.25 86 ASP A O 1
ATOM 693 N N . LEU A 1 87 ? 13.074 -1.066 6.429 1.00 97.69 87 LEU A N 1
ATOM 694 C CA . LEU A 1 87 ? 14.360 -1.708 6.715 1.00 97.69 87 LEU A CA 1
ATOM 695 C C . LEU A 1 87 ? 15.523 -1.092 5.926 1.00 97.69 87 LEU A C 1
ATOM 697 O O . LEU A 1 87 ? 16.434 -1.806 5.488 1.00 97.69 87 LEU A O 1
ATOM 701 N N . ASP A 1 88 ? 15.491 0.226 5.729 1.00 97.00 88 ASP A N 1
ATOM 702 C CA . ASP A 1 88 ? 16.523 0.981 5.011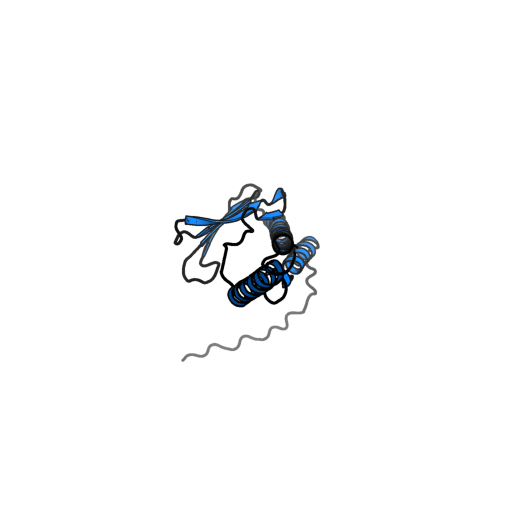 1.00 97.00 88 ASP A CA 1
ATOM 703 C C . ASP A 1 88 ? 17.569 1.641 5.930 1.00 97.00 88 ASP A C 1
ATOM 705 O O . ASP A 1 88 ? 18.538 2.244 5.450 1.00 97.00 88 ASP A O 1
ATOM 709 N N . GLY A 1 89 ? 17.426 1.463 7.247 1.00 98.06 89 GLY A N 1
ATOM 710 C CA . GLY A 1 89 ? 18.316 1.989 8.277 1.00 98.06 89 GLY A CA 1
ATOM 711 C C . GLY A 1 89 ? 17.918 3.364 8.814 1.00 98.06 89 GLY A C 1
ATOM 712 O O . GLY A 1 89 ? 18.607 3.873 9.705 1.00 98.06 89 GLY A O 1
ATOM 713 N N . ASN A 1 90 ? 16.839 3.968 8.315 1.00 98.06 90 ASN A N 1
ATOM 714 C CA . ASN A 1 90 ? 16.301 5.228 8.814 1.00 98.06 90 ASN A CA 1
ATOM 715 C C . ASN A 1 90 ? 14.889 5.004 9.370 1.00 98.06 90 ASN A C 1
ATOM 717 O O . ASN A 1 90 ? 14.111 4.279 8.770 1.00 98.06 90 ASN A O 1
ATOM 721 N N . PRO A 1 91 ? 14.526 5.618 10.506 1.00 98.19 91 PRO A N 1
ATOM 722 C CA . PRO A 1 91 ? 13.179 5.479 11.039 1.00 98.19 91 PRO A CA 1
ATOM 723 C C . PRO A 1 91 ? 12.150 6.306 10.253 1.00 98.19 91 PRO A C 1
ATOM 725 O O . PRO A 1 91 ? 12.372 7.485 9.950 1.00 98.19 91 PRO A O 1
ATOM 728 N N . GLU A 1 92 ? 10.983 5.711 10.020 1.00 98.69 92 GLU A N 1
ATOM 729 C CA . GLU A 1 92 ? 9.759 6.373 9.576 1.00 98.69 92 GLU A CA 1
ATOM 730 C C . GLU A 1 92 ? 8.899 6.773 10.776 1.00 98.69 92 GLU A C 1
ATOM 732 O O . GLU A 1 92 ? 9.016 6.221 11.868 1.00 98.69 92 GLU A O 1
ATOM 737 N N . VAL A 1 93 ? 7.985 7.720 10.552 1.00 98.50 93 VAL A N 1
ATOM 738 C CA . VAL A 1 93 ? 6.964 8.105 11.533 1.00 98.50 93 VAL A CA 1
ATOM 739 C C . VAL A 1 93 ? 5.599 7.699 10.996 1.00 98.50 93 VAL A C 1
ATOM 741 O O . VAL A 1 93 ? 5.137 8.244 9.988 1.00 98.50 93 VAL A O 1
ATOM 744 N N . LEU A 1 94 ? 4.950 6.751 11.666 1.00 98.12 94 LEU A N 1
ATOM 745 C CA . LEU A 1 94 ? 3.639 6.229 11.297 1.00 98.12 94 LEU A CA 1
ATOM 746 C C . LEU A 1 94 ? 2.592 6.809 12.246 1.00 98.12 94 LEU A C 1
ATOM 748 O O . LEU A 1 94 ? 2.657 6.590 13.452 1.00 98.12 94 LEU A O 1
ATOM 752 N N . VAL A 1 95 ? 1.625 7.550 11.706 1.00 97.31 95 VAL A N 1
ATOM 753 C CA . VAL A 1 95 ? 0.515 8.128 12.475 1.00 97.31 95 VAL A CA 1
ATOM 754 C C . VAL A 1 95 ? -0.780 7.422 12.095 1.00 97.31 95 VAL A C 1
ATOM 756 O O . VAL A 1 95 ? -1.183 7.460 10.932 1.00 97.31 95 VAL A O 1
ATOM 759 N N . SER A 1 96 ? -1.460 6.831 13.074 1.00 95.12 96 SER A N 1
ATOM 760 C CA . SER A 1 96 ? -2.763 6.182 12.919 1.00 95.12 96 SER A CA 1
ATOM 761 C C . SER A 1 96 ? -3.834 6.921 13.714 1.00 95.12 96 SER A C 1
ATOM 763 O O . SER A 1 96 ? -3.649 7.352 14.854 1.00 95.12 96 SER A O 1
ATOM 765 N N . THR A 1 97 ? -4.992 7.097 13.091 1.00 93.56 97 THR A N 1
ATOM 766 C CA . THR A 1 97 ? -6.188 7.682 13.701 1.00 93.56 97 THR A CA 1
ATOM 767 C C . THR A 1 97 ? -7.413 6.862 13.289 1.00 93.56 97 THR A C 1
ATOM 769 O O . THR A 1 97 ? -7.339 6.071 12.344 1.00 93.56 97 THR A O 1
ATOM 772 N N . PRO A 1 98 ? -8.596 7.101 13.884 1.00 90.88 98 PRO A N 1
ATOM 773 C CA . PRO A 1 98 ? -9.829 6.478 13.400 1.00 90.88 98 PRO A CA 1
ATOM 774 C C . PRO A 1 98 ? -10.189 6.822 11.940 1.00 90.88 98 PRO A C 1
ATOM 776 O O . PRO A 1 98 ? -10.965 6.098 11.315 1.00 90.88 98 PRO A O 1
ATOM 779 N N . LEU A 1 99 ? -9.670 7.931 11.394 1.00 93.3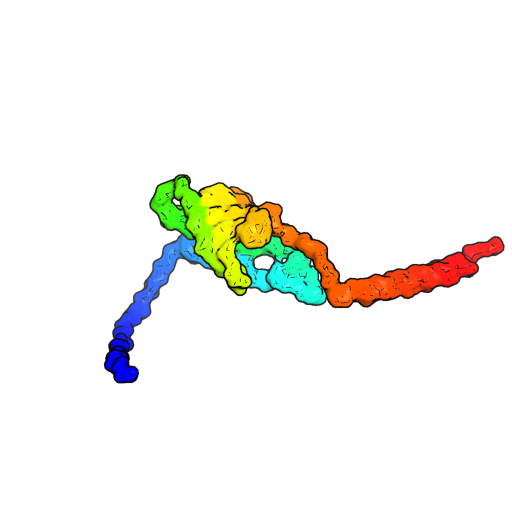1 99 LEU A N 1
ATOM 780 C CA . LEU A 1 99 ? -10.011 8.428 10.056 1.00 93.31 99 LEU A CA 1
ATOM 781 C C . LEU A 1 99 ? -8.969 8.064 8.992 1.00 93.31 99 LEU A C 1
ATOM 783 O O . LEU A 1 99 ? -9.331 7.777 7.849 1.00 93.31 99 LEU A O 1
ATOM 787 N N . LEU A 1 100 ? -7.693 8.134 9.354 1.00 95.94 100 LEU A N 1
ATOM 788 C CA . LEU A 1 100 ? -6.572 8.059 8.427 1.00 95.94 100 LEU A CA 1
ATOM 789 C C . LEU A 1 100 ? -5.354 7.36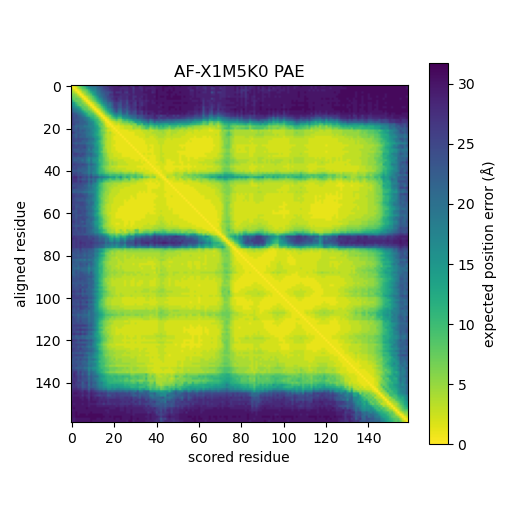8 9.031 1.00 95.94 100 LEU A C 1
ATOM 791 O O . LEU A 1 100 ? -5.162 7.439 10.246 1.00 95.94 100 LEU A O 1
ATOM 795 N N . ASN A 1 101 ? -4.533 6.802 8.148 1.00 97.88 101 ASN A N 1
ATOM 796 C CA . ASN A 1 101 ? -3.117 6.542 8.394 1.00 97.88 101 ASN A CA 1
ATOM 797 C C . ASN A 1 101 ? -2.289 7.521 7.567 1.00 97.88 101 ASN A C 1
ATOM 799 O O . ASN A 1 101 ? -2.617 7.755 6.403 1.00 97.88 101 ASN A O 1
ATOM 803 N N . ALA A 1 102 ? -1.235 8.082 8.147 1.00 98.38 102 ALA A N 1
ATOM 804 C CA . ALA A 1 102 ? -0.295 8.958 7.458 1.00 98.38 102 ALA A CA 1
ATOM 805 C C . ALA A 1 102 ? 1.134 8.567 7.828 1.00 98.38 102 ALA A C 1
ATOM 807 O O . ALA A 1 102 ? 1.508 8.661 9.000 1.00 98.38 102 ALA A O 1
ATOM 808 N N . TYR A 1 103 ? 1.918 8.124 6.842 1.00 98.44 103 TYR A N 1
ATOM 809 C CA . TYR A 1 103 ? 3.283 7.649 7.071 1.00 98.44 103 TYR A CA 1
ATOM 810 C C . TYR A 1 103 ? 4.300 8.573 6.416 1.00 98.44 103 TYR A C 1
ATOM 812 O O . TYR A 1 103 ? 4.224 8.889 5.222 1.00 98.44 103 TYR A O 1
ATOM 820 N N . PHE A 1 104 ? 5.253 9.012 7.225 1.00 98.62 104 PHE A N 1
ATOM 821 C CA . PHE A 1 104 ? 6.249 10.002 6.860 1.00 98.62 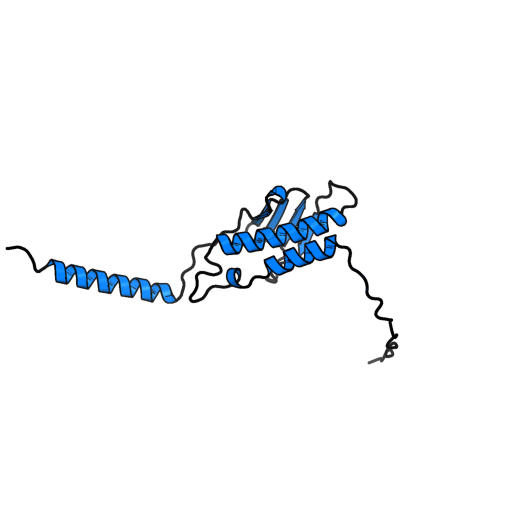104 PHE A CA 1
ATOM 822 C C . PHE A 1 104 ? 7.635 9.380 6.856 1.00 98.62 104 PHE A C 1
ATOM 824 O O . PHE A 1 104 ? 7.955 8.568 7.722 1.00 98.62 104 PHE A O 1
ATOM 831 N N . LYS A 1 105 ? 8.470 9.826 5.918 1.00 98.38 105 LYS A N 1
ATOM 832 C CA . LYS A 1 105 ? 9.886 9.468 5.819 1.00 98.38 105 LYS A CA 1
ATOM 833 C C . LYS A 1 105 ? 10.738 10.714 6.131 1.00 98.38 105 LYS A C 1
ATOM 835 O O . LYS A 1 105 ? 11.038 11.490 5.215 1.00 98.38 105 LYS A O 1
ATOM 840 N N . PRO A 1 106 ? 11.082 10.983 7.414 1.00 98.12 106 PRO A N 1
ATOM 841 C CA . PRO A 1 106 ? 11.754 12.214 7.845 1.00 98.12 106 PRO A CA 1
ATOM 842 C C . PRO A 1 106 ? 13.051 12.503 7.092 1.00 98.12 106 PRO A C 1
ATOM 844 O O . PRO A 1 106 ? 13.260 13.629 6.633 1.00 98.12 106 PRO A O 1
ATOM 847 N N . PHE A 1 107 ? 13.889 11.481 6.898 1.00 97.31 107 PHE A N 1
ATOM 848 C CA . PHE A 1 107 ? 15.189 11.629 6.242 1.00 97.31 107 PHE A CA 1
ATOM 849 C C . PHE A 1 107 ? 15.075 12.010 4.753 1.00 97.31 107 PHE A C 1
ATOM 851 O O . PHE A 1 107 ? 15.990 12.614 4.196 1.00 97.31 107 PHE A O 1
ATOM 858 N N . MET A 1 108 ? 13.932 11.730 4.113 1.00 96.38 108 MET A N 1
ATOM 859 C CA . MET A 1 108 ? 13.626 12.117 2.732 1.00 96.38 108 MET A CA 1
ATOM 860 C C . MET A 1 108 ? 12.747 13.369 2.683 1.00 96.38 108 MET A C 1
ATOM 862 O O . MET A 1 108 ? 11.647 13.356 2.123 1.00 96.38 108 MET A O 1
ATOM 866 N N . GLY A 1 109 ? 13.223 14.457 3.294 1.00 97.00 109 GLY A N 1
ATOM 867 C CA . GLY A 1 109 ? 12.538 15.753 3.273 1.00 97.00 109 GLY A CA 1
ATOM 868 C C . GLY A 1 109 ? 11.167 15.741 3.954 1.00 97.00 109 GLY A C 1
ATOM 869 O O . GLY A 1 109 ? 10.290 16.496 3.538 1.00 97.00 109 GLY A O 1
ATOM 870 N N . ALA A 1 110 ? 10.973 14.871 4.953 1.00 96.75 110 ALA A N 1
ATOM 871 C CA . ALA A 1 110 ? 9.694 14.653 5.635 1.00 96.75 110 ALA A CA 1
ATOM 872 C C . ALA A 1 110 ? 8.526 14.355 4.678 1.00 96.75 110 ALA A C 1
ATOM 874 O O . ALA A 1 110 ? 7.397 14.810 4.874 1.00 96.75 110 ALA A O 1
ATOM 875 N N . SER A 1 111 ? 8.804 13.598 3.616 1.00 97.19 111 SER A N 1
ATOM 876 C CA . SER A 1 111 ? 7.794 13.237 2.625 1.00 97.19 111 SER A CA 1
ATOM 877 C C . SER A 1 111 ? 6.738 12.300 3.215 1.00 97.19 111 SER A C 1
ATOM 879 O O . SER A 1 111 ? 7.053 11.355 3.934 1.00 97.19 111 SER A O 1
ATOM 881 N N . LEU A 1 112 ? 5.472 12.570 2.887 1.00 98.38 112 LEU A N 1
ATOM 882 C CA . LEU A 1 112 ? 4.350 11.669 3.136 1.00 98.38 112 LEU A CA 1
ATOM 883 C C . LEU A 1 112 ? 4.328 10.623 2.015 1.00 98.38 112 LEU A C 1
ATOM 885 O O . LEU A 1 112 ? 4.087 10.982 0.859 1.00 98.38 112 LEU A O 1
ATOM 889 N N . PHE A 1 113 ? 4.604 9.361 2.337 1.00 97.31 113 PHE A N 1
ATOM 890 C CA . PHE A 1 113 ? 4.708 8.287 1.339 1.00 97.31 113 PHE A CA 1
ATOM 891 C C . PHE A 1 113 ? 3.477 7.374 1.294 1.00 97.31 113 PHE A C 1
ATOM 893 O O . PHE A 1 113 ? 3.239 6.721 0.280 1.00 97.31 113 PHE A O 1
ATOM 900 N N . GLU A 1 114 ? 2.659 7.380 2.346 1.00 98.38 114 GLU A N 1
ATOM 901 C CA . GLU A 1 114 ? 1.414 6.620 2.444 1.00 98.38 114 GLU A CA 1
ATOM 902 C C . GLU A 1 114 ? 0.342 7.475 3.125 1.00 98.38 114 GLU A C 1
ATOM 904 O O . GLU A 1 114 ? 0.604 8.140 4.130 1.00 98.38 114 GLU A O 1
ATOM 909 N N . LEU A 1 115 ? -0.865 7.483 2.555 1.00 98.62 115 LEU A N 1
ATOM 910 C CA . LEU A 1 115 ? -2.018 8.167 3.129 1.00 98.62 115 LEU A CA 1
ATOM 911 C C . LEU A 1 115 ? -3.269 7.328 2.902 1.00 98.62 115 LEU A C 1
ATOM 913 O O . LEU A 1 115 ? -3.846 7.349 1.810 1.00 98.62 115 LEU A O 1
ATOM 917 N N . ASP A 1 116 ? -3.709 6.629 3.938 1.00 98.50 116 ASP A N 1
ATOM 918 C CA . ASP A 1 116 ? -4.914 5.814 3.880 1.00 98.50 116 ASP A CA 1
ATOM 919 C C . ASP A 1 116 ? -6.114 6.588 4.396 1.00 98.50 116 ASP A C 1
ATOM 921 O O . ASP A 1 116 ? -6.095 7.166 5.478 1.00 98.50 116 ASP A O 1
ATOM 925 N N . TYR A 1 117 ? -7.207 6.544 3.643 1.00 97.94 117 TYR A N 1
ATOM 926 C CA . TYR A 1 117 ? -8.508 7.027 4.066 1.00 97.94 117 TYR A CA 1
ATOM 927 C C . TYR A 1 117 ? -9.378 5.842 4.494 1.00 97.94 117 TYR A C 1
ATOM 929 O O . TYR A 1 117 ? -10.001 5.161 3.666 1.00 97.94 117 TYR A O 1
ATOM 937 N N . LYS A 1 118 ? -9.432 5.596 5.810 1.00 96.25 118 LYS A N 1
ATOM 938 C CA . LYS A 1 118 ? -10.098 4.430 6.413 1.00 96.25 118 LYS A CA 1
ATOM 939 C C . LYS A 1 118 ? -11.587 4.315 6.035 1.00 96.25 118 LYS A C 1
ATOM 941 O O . LYS A 1 118 ? -12.018 3.203 5.733 1.00 96.25 118 LYS A O 1
ATOM 946 N N . PRO A 1 119 ? -12.411 5.382 5.956 1.00 95.81 119 PRO A N 1
ATOM 947 C CA . PRO A 1 119 ? -13.825 5.250 5.580 1.00 95.81 119 PRO A CA 1
ATOM 948 C C . PRO A 1 119 ? -14.077 4.622 4.205 1.00 95.81 119 PRO A C 1
ATOM 950 O O . PRO A 1 119 ? -15.095 3.957 4.032 1.00 95.81 119 PRO A O 1
ATOM 953 N N . GLN A 1 120 ? -13.161 4.799 3.248 1.00 97.19 120 GLN A N 1
ATOM 954 C CA . GLN A 1 120 ? -13.289 4.255 1.887 1.00 97.19 120 GLN A CA 1
ATOM 955 C C . GLN A 1 120 ? -12.298 3.127 1.587 1.00 97.19 120 GLN A C 1
ATOM 957 O O . GLN A 1 120 ? -12.323 2.580 0.486 1.00 97.19 120 GLN A O 1
ATOM 962 N N . ASN A 1 121 ? -11.449 2.760 2.553 1.00 97.62 121 ASN A N 1
ATOM 963 C CA . ASN A 1 121 ? -10.394 1.761 2.387 1.00 97.62 121 ASN A CA 1
ATOM 964 C C . ASN A 1 121 ? -9.513 2.072 1.168 1.00 97.62 121 ASN A C 1
ATOM 966 O O . ASN A 1 121 ? -9.319 1.235 0.284 1.00 97.62 121 ASN A O 1
ATOM 970 N N . LEU A 1 122 ? -9.062 3.321 1.074 1.00 97.81 122 LEU A N 1
ATOM 971 C CA . LEU A 1 122 ? -8.323 3.816 -0.077 1.00 97.81 122 LEU A CA 1
ATOM 972 C C . LEU A 1 122 ? -7.006 4.425 0.370 1.00 97.81 122 LEU A C 1
ATOM 974 O O . LEU A 1 122 ? -7.012 5.384 1.130 1.00 97.81 122 LEU A O 1
ATOM 978 N N . ASN A 1 123 ? -5.909 3.947 -0.202 1.00 98.44 123 ASN A N 1
ATOM 979 C CA . ASN A 1 123 ? -4.647 4.664 -0.165 1.00 98.44 123 ASN A CA 1
ATOM 980 C C . ASN A 1 123 ? -4.642 5.743 -1.260 1.00 98.44 123 ASN A C 1
ATOM 982 O O . ASN A 1 123 ? -4.714 5.436 -2.457 1.00 98.44 123 ASN A O 1
ATOM 986 N N . LEU A 1 124 ? -4.598 7.010 -0.854 1.00 98.12 124 LEU A N 1
ATOM 987 C CA . LEU A 1 124 ? -4.636 8.177 -1.740 1.00 98.12 124 LEU A CA 1
ATOM 988 C C . LEU A 1 124 ? -3.324 8.380 -2.508 1.00 98.12 124 LEU A C 1
ATOM 990 O O . LEU A 1 124 ? -3.327 9.008 -3.566 1.00 98.12 124 LEU A O 1
ATOM 994 N N . LEU A 1 125 ? -2.225 7.822 -2.005 1.00 97.88 125 LEU A N 1
ATOM 995 C CA . LEU A 1 125 ? -0.886 7.933 -2.578 1.00 97.88 125 LEU A CA 1
ATOM 996 C C . LEU A 1 125 ? -0.452 6.680 -3.343 1.00 97.88 125 LEU A C 1
ATOM 998 O O . LEU A 1 125 ? 0.701 6.606 -3.764 1.00 97.88 125 LEU A O 1
ATOM 1002 N N . THR A 1 126 ? -1.372 5.742 -3.616 1.00 96.75 126 THR A N 1
ATOM 1003 C CA . THR A 1 126 ? -1.104 4.510 -4.373 1.00 96.75 126 THR A CA 1
ATOM 1004 C C . THR A 1 126 ? -0.812 4.830 -5.841 1.00 96.75 126 THR A C 1
ATOM 1006 O O . THR A 1 126 ? -1.605 4.652 -6.774 1.00 96.75 126 THR A O 1
ATOM 1009 N N . THR A 1 127 ? 0.391 5.319 -6.071 1.00 96.06 127 THR A N 1
ATOM 1010 C CA . THR A 1 127 ? 0.916 5.818 -7.334 1.00 96.06 127 THR A CA 1
ATOM 1011 C C . THR A 1 127 ? 2.310 5.246 -7.542 1.00 96.06 127 THR A C 1
ATOM 1013 O O . THR A 1 127 ? 2.879 4.619 -6.653 1.00 96.06 127 THR A O 1
ATOM 1016 N N . LEU A 1 128 ? 2.840 5.398 -8.752 1.00 97.06 128 LEU A N 1
ATOM 1017 C CA . LEU A 1 128 ? 4.195 4.977 -9.078 1.00 97.06 128 LEU A CA 1
ATOM 1018 C C . LEU A 1 128 ? 4.910 6.132 -9.765 1.00 97.06 128 LEU A C 1
ATOM 1020 O O . LEU A 1 128 ? 4.321 6.853 -10.574 1.00 97.06 128 LEU A O 1
ATOM 1024 N N . THR A 1 129 ? 6.192 6.283 -9.462 1.00 96.06 129 THR A N 1
ATOM 1025 C CA . THR A 1 129 ? 7.071 7.177 -10.212 1.00 96.06 129 THR A CA 1
ATOM 1026 C C . THR A 1 129 ? 7.457 6.526 -11.541 1.00 96.06 129 THR A C 1
ATOM 1028 O O . THR A 1 129 ? 7.543 5.304 -11.656 1.00 96.06 129 THR A O 1
ATOM 1031 N N . ARG A 1 130 ? 7.677 7.341 -12.579 1.00 96.75 130 ARG A N 1
ATOM 1032 C CA . ARG A 1 130 ? 8.125 6.839 -13.887 1.00 96.75 130 ARG A CA 1
ATOM 1033 C C . ARG A 1 130 ? 9.543 6.288 -13.756 1.00 96.75 130 ARG A C 1
ATOM 1035 O O . ARG A 1 130 ? 10.438 7.022 -13.341 1.00 96.75 130 ARG A O 1
ATOM 1042 N N . ARG A 1 131 ? 9.749 5.031 -14.147 1.00 95.75 131 ARG A N 1
ATOM 1043 C CA . ARG A 1 131 ? 11.059 4.366 -14.176 1.00 95.75 131 ARG A CA 1
ATOM 1044 C C . ARG A 1 131 ? 11.315 3.782 -15.564 1.00 95.75 131 ARG A C 1
ATOM 1046 O O . ARG A 1 131 ? 10.377 3.469 -16.296 1.00 95.75 131 ARG A O 1
ATOM 1053 N N . LYS A 1 132 ? 12.587 3.703 -15.959 1.00 95.25 132 LYS A N 1
ATOM 1054 C CA . LYS A 1 132 ? 12.988 3.034 -17.200 1.00 95.25 132 LYS A CA 1
ATOM 1055 C C . LYS A 1 132 ? 13.105 1.537 -16.923 1.00 95.25 132 LYS A C 1
ATOM 1057 O O . LYS A 1 132 ? 13.829 1.161 -16.010 1.00 95.25 132 LYS A O 1
ATOM 1062 N N . GLU A 1 133 ? 12.444 0.727 -17.740 1.00 95.19 133 GLU A N 1
ATOM 1063 C CA . GLU A 1 133 ? 12.548 -0.731 -17.723 1.00 95.19 133 GLU A CA 1
ATOM 1064 C C . GLU A 1 133 ? 13.475 -1.221 -18.839 1.00 95.19 133 GLU A C 1
ATOM 1066 O O . GLU A 1 133 ? 13.648 -0.541 -19.856 1.00 95.19 133 GLU A O 1
ATOM 1071 N N . ALA A 1 134 ? 14.064 -2.407 -18.664 1.00 92.62 134 ALA A N 1
ATOM 1072 C CA . ALA A 1 134 ? 15.038 -2.966 -19.608 1.00 92.62 134 ALA A CA 1
ATOM 1073 C C . ALA A 1 134 ? 14.473 -3.101 -21.035 1.00 92.62 134 ALA A C 1
ATOM 1075 O O . ALA A 1 134 ? 15.136 -2.749 -22.009 1.00 92.62 134 ALA A O 1
ATOM 1076 N N . TYR A 1 135 ? 13.209 -3.515 -21.156 1.00 92.06 135 TYR A N 1
ATOM 1077 C CA . TYR A 1 135 ? 12.536 -3.720 -22.441 1.00 92.06 135 TYR A CA 1
ATOM 1078 C C . TYR A 1 135 ? 12.150 -2.412 -23.161 1.00 92.06 135 TYR A C 1
ATOM 1080 O O . TYR A 1 135 ? 11.750 -2.443 -24.325 1.00 92.06 135 TYR A O 1
ATOM 1088 N N . HIS A 1 136 ? 12.269 -1.238 -22.524 1.00 94.38 136 HIS A N 1
ATOM 1089 C CA . HIS A 1 136 ? 11.932 0.029 -23.186 1.00 94.38 136 HIS A CA 1
ATOM 1090 C C . HIS A 1 136 ? 12.835 0.318 -24.393 1.00 94.38 136 HIS A C 1
ATOM 1092 O O . HIS A 1 136 ? 12.365 0.885 -25.377 1.00 94.38 136 HIS A O 1
ATOM 1098 N N . GLU A 1 137 ? 14.114 -0.067 -24.350 1.00 92.31 137 GLU A N 1
ATOM 1099 C CA . GLU A 1 137 ? 15.034 0.160 -25.475 1.00 92.31 137 GLU A CA 1
ATOM 1100 C C . GLU A 1 137 ? 14.647 -0.650 -26.711 1.00 92.31 137 GLU A C 1
ATOM 1102 O O . GLU A 1 137 ? 14.751 -0.154 -27.833 1.00 92.31 137 GLU A O 1
ATOM 1107 N N . GLU A 1 138 ? 14.160 -1.872 -26.508 1.00 91.12 138 GLU A N 1
ATOM 1108 C CA . GLU A 1 138 ? 13.699 -2.751 -27.580 1.00 91.12 138 GLU A CA 1
ATOM 1109 C C . GLU A 1 138 ? 12.437 -2.193 -28.240 1.00 91.12 138 GLU A C 1
ATOM 1111 O O . GLU A 1 138 ? 12.374 -2.131 -29.466 1.00 91.12 138 GLU A O 1
ATOM 1116 N N . ILE A 1 139 ? 11.485 -1.690 -27.445 1.00 90.06 139 ILE A N 1
ATOM 1117 C CA . ILE A 1 139 ? 10.271 -1.028 -27.950 1.00 90.06 139 ILE A CA 1
ATOM 1118 C C . ILE A 1 139 ? 10.633 0.217 -28.768 1.00 90.06 139 ILE A C 1
ATOM 1120 O O . ILE A 1 139 ? 10.133 0.397 -29.879 1.00 90.06 139 ILE A O 1
ATOM 1124 N N . ILE A 1 140 ? 11.530 1.063 -28.249 1.00 91.81 140 ILE A N 1
ATOM 1125 C CA . ILE A 1 140 ? 11.992 2.263 -28.961 1.00 91.81 140 ILE A CA 1
ATOM 1126 C C . ILE A 1 140 ? 12.656 1.856 -30.278 1.00 91.81 140 ILE A C 1
ATOM 1128 O O . ILE A 1 140 ? 12.315 2.390 -31.333 1.00 91.81 140 ILE A O 1
ATOM 1132 N N . ARG A 1 141 ? 13.560 0.873 -30.247 1.00 90.56 141 ARG A N 1
ATOM 1133 C CA . ARG A 1 141 ? 14.250 0.379 -31.441 1.00 90.56 141 ARG A CA 1
ATOM 1134 C C . ARG A 1 141 ? 13.265 -0.168 -32.477 1.00 90.56 141 ARG A C 1
ATOM 1136 O O . ARG A 1 141 ? 13.367 0.212 -33.639 1.00 90.56 141 ARG A O 1
ATOM 1143 N N . ALA A 1 142 ? 12.312 -1.005 -32.069 1.00 89.75 142 ALA A N 1
ATOM 1144 C CA . ALA A 1 142 ? 11.284 -1.548 -32.955 1.00 89.75 142 ALA A CA 1
ATOM 1145 C C . ALA A 1 142 ? 10.456 -0.429 -33.609 1.00 89.75 142 ALA A C 1
ATOM 1147 O O . ALA A 1 142 ? 10.296 -0.416 -34.827 1.00 89.75 142 ALA A O 1
ATOM 1148 N N . SER A 1 143 ? 10.045 0.582 -32.834 1.00 87.94 143 SER A N 1
ATOM 1149 C CA . SER A 1 143 ? 9.268 1.715 -33.358 1.00 87.94 143 SER A CA 1
ATOM 1150 C C . SER A 1 143 ? 10.025 2.559 -34.398 1.00 87.94 143 SER A C 1
ATOM 1152 O O . SER A 1 143 ? 9.421 3.113 -35.319 1.00 87.94 143 SER A O 1
ATOM 1154 N N . LEU A 1 144 ? 11.358 2.634 -34.294 1.00 85.25 144 LEU A N 1
ATOM 1155 C CA . LEU A 1 144 ? 12.216 3.335 -35.257 1.00 85.25 144 LEU A CA 1
ATOM 1156 C C . LEU A 1 144 ? 12.396 2.558 -36.571 1.00 85.25 144 LEU A C 1
ATOM 1158 O O . LEU A 1 144 ? 12.630 3.170 -37.614 1.00 85.25 144 LEU A O 1
ATOM 1162 N N . PHE A 1 145 ? 12.313 1.225 -36.536 1.00 77.19 145 PHE A N 1
ATOM 1163 C CA . PHE A 1 145 ? 12.391 0.397 -37.742 1.00 77.19 145 PHE A CA 1
ATOM 1164 C C . PHE A 1 145 ? 11.068 0.389 -38.516 1.00 77.19 145 PHE A C 1
ATOM 1166 O O . PHE A 1 145 ? 11.099 0.580 -39.733 1.00 77.19 145 PHE A O 1
ATOM 1173 N N . ASP A 1 146 ? 9.926 0.291 -37.828 1.00 65.19 146 ASP A N 1
ATOM 1174 C CA . ASP A 1 146 ? 8.605 0.387 -38.473 1.00 65.19 146 ASP A CA 1
ATOM 1175 C C . ASP A 1 146 ? 8.427 1.738 -39.177 1.00 65.19 146 ASP A C 1
ATOM 1177 O O . ASP A 1 146 ? 8.082 1.795 -40.358 1.00 65.19 146 ASP A O 1
ATOM 1181 N N . SER A 1 147 ? 8.795 2.834 -38.510 1.00 61.59 147 SER A N 1
ATOM 1182 C CA . SER A 1 147 ? 8.691 4.183 -39.082 1.00 61.59 147 SER A CA 1
ATOM 1183 C C . SER A 1 147 ? 9.600 4.430 -40.296 1.00 61.59 147 SER A C 1
ATOM 1185 O O . SER A 1 147 ? 9.248 5.246 -41.151 1.00 61.59 147 SER A O 1
ATOM 1187 N N . LYS A 1 148 ? 10.733 3.722 -40.428 1.00 58.12 148 LYS A 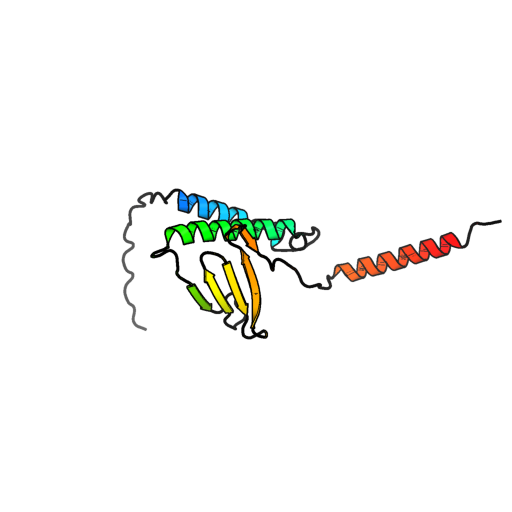N 1
ATOM 1188 C CA . LYS A 1 148 ? 11.563 3.748 -41.648 1.00 58.12 148 LYS A CA 1
ATOM 1189 C C . LYS A 1 148 ? 10.942 2.949 -42.792 1.00 58.12 148 LYS A C 1
ATOM 1191 O O . LYS A 1 148 ? 10.934 3.441 -43.917 1.00 58.12 148 LYS A O 1
ATOM 1196 N N . SER A 1 149 ? 10.384 1.773 -42.505 1.00 57.25 149 SER A N 1
ATOM 1197 C CA . SER A 1 149 ? 9.713 0.946 -43.518 1.00 57.25 149 SER A CA 1
ATOM 1198 C C . SER A 1 149 ? 8.454 1.621 -44.087 1.00 57.25 149 SER A C 1
ATOM 1200 O O . SER A 1 149 ? 8.213 1.573 -45.294 1.00 57.25 149 SER A O 1
ATOM 1202 N N . ASP A 1 150 ? 7.715 2.360 -43.254 1.00 55.75 150 ASP A N 1
ATOM 1203 C CA . ASP A 1 150 ? 6.575 3.181 -43.675 1.00 55.75 150 ASP A CA 1
ATOM 1204 C C . ASP A 1 150 ? 6.992 4.428 -44.475 1.00 55.75 150 ASP A C 1
ATOM 1206 O O . ASP A 1 150 ? 6.229 4.909 -45.317 1.00 55.75 150 ASP A O 1
ATOM 1210 N N . MET A 1 151 ? 8.195 4.967 -44.241 1.00 54.25 151 MET A N 1
ATOM 1211 C CA . MET A 1 151 ? 8.756 6.066 -45.038 1.00 54.25 151 MET A CA 1
ATOM 1212 C C . MET A 1 151 ? 9.242 5.589 -46.414 1.00 54.25 151 MET A C 1
ATOM 1214 O O . MET A 1 151 ? 8.976 6.261 -47.410 1.00 54.25 151 MET A O 1
ATOM 1218 N N . GLU A 1 152 ? 9.889 4.423 -46.496 1.00 51.59 152 GLU A N 1
ATOM 1219 C CA . GLU A 1 152 ? 10.299 3.818 -47.772 1.00 51.59 152 GLU A CA 1
ATOM 1220 C C . GLU A 1 152 ? 9.087 3.403 -48.625 1.00 51.59 152 GLU A C 1
ATOM 1222 O O . GLU A 1 152 ? 9.060 3.682 -49.825 1.00 51.59 152 GLU A O 1
ATOM 1227 N N . ASN A 1 153 ? 8.027 2.855 -48.016 1.00 51.00 153 ASN A N 1
ATOM 1228 C CA . ASN A 1 153 ? 6.791 2.499 -48.728 1.00 51.00 153 ASN A CA 1
ATOM 1229 C C . ASN A 1 153 ? 5.933 3.704 -49.160 1.00 51.00 153 ASN A C 1
ATOM 1231 O O . ASN A 1 153 ? 5.110 3.570 -50.065 1.00 51.00 153 ASN A O 1
ATOM 1235 N N . LYS A 1 154 ? 6.118 4.893 -48.569 1.00 52.06 154 LYS A N 1
ATOM 1236 C CA . LYS A 1 154 ? 5.441 6.130 -49.010 1.00 52.06 154 LYS A CA 1
ATOM 1237 C C . LYS A 1 154 ? 6.108 6.810 -50.207 1.00 52.06 154 LYS A C 1
ATOM 1239 O O . LYS A 1 154 ? 5.498 7.700 -50.793 1.00 52.06 154 LYS A O 1
ATOM 1244 N N . SER A 1 155 ? 7.312 6.387 -50.603 1.00 46.59 155 SER A N 1
ATOM 1245 C CA . SER A 1 155 ? 8.014 6.940 -51.773 1.00 46.59 155 SER A CA 1
ATOM 1246 C C . SER A 1 155 ? 7.566 6.315 -53.105 1.00 46.59 155 SER A C 1
ATOM 1248 O O . SER A 1 155 ? 7.929 6.791 -54.177 1.00 46.59 155 SER A O 1
ATOM 1250 N N . VAL A 1 156 ? 6.731 5.267 -53.069 1.00 53.75 156 VAL A N 1
ATOM 1251 C CA . VAL A 1 156 ? 6.190 4.626 -54.276 1.00 53.75 156 VAL A CA 1
ATOM 1252 C C . VAL A 1 156 ? 4.669 4.530 -54.185 1.00 53.75 156 VAL A C 1
ATOM 1254 O O . VAL A 1 156 ? 4.122 3.486 -53.841 1.00 53.75 156 VAL A O 1
ATOM 1257 N N . LYS A 1 157 ? 3.986 5.636 -54.505 1.00 46.22 157 LYS A N 1
ATOM 1258 C CA . LYS A 1 157 ? 2.715 5.675 -55.260 1.00 46.22 157 LYS A CA 1
ATOM 1259 C C . LYS A 1 157 ? 2.186 7.107 -55.366 1.00 46.22 157 LYS A C 1
ATOM 1261 O O . LYS A 1 157 ? 1.556 7.612 -54.445 1.00 46.22 157 LYS A O 1
ATOM 1266 N N . SER A 1 158 ? 2.374 7.702 -56.537 1.00 30.83 158 SER A N 1
ATOM 1267 C CA . SER A 1 158 ? 1.360 8.471 -57.266 1.00 30.83 158 SER A CA 1
ATOM 1268 C C . SER A 1 158 ? 1.958 8.876 -58.614 1.00 30.83 158 SER A C 1
ATOM 1270 O O . SER A 1 158 ? 3.098 9.322 -58.656 1.00 30.83 158 SER A O 1
ATOM 1272 N N . ILE A 1 159 ? 1.159 8.641 -59.656 1.00 40.53 159 ILE A N 1
ATOM 1273 C CA . ILE A 1 159 ? 1.312 8.935 -61.094 1.00 40.53 159 ILE A CA 1
ATOM 1274 C C . ILE A 1 159 ? 2.039 10.252 -61.376 1.00 40.53 159 ILE A C 1
ATOM 1276 O O . ILE A 1 159 ? 1.691 11.251 -60.705 1.00 40.53 159 ILE A O 1
#

Sequence (159 aa):
AKNIHASERGSNKKGNVELPDWLGKARDELWKGQCNCAYWHGVFGGLYFPHLRKAIYKHLINAEKTVDGKNQTGSKCIETEEFDFDLDGNPEVLVSTPLLNAYFKPFMGASLFELDYKPQNLNLLTTLTRRKEAYHEEIIRASLFDSKSDMENKSVKSI

InterPro domains:
  IPR011013 Galactose mutarotase-like domain superfamily [SSF74650] (81-140)
  IPR014718 Glycoside hydrolase-type carbohydrate-binding [G3DSA:2.70.98.10] (78-159)
  IPR015178 Alpha-amylase/4-alpha-glucanotransferase, central domain [PF09094] (24-65)
  IPR015179 Alpha-amylase/4-alpha-glucanotransferase, C-terminal [PF09095] (84-155)
  IPR028995 Glycoside hydrolase families 57/38, central domain superfamily [SSF88688] (24-66)

Radius of gyration: 25.73 Å; Cα contacts (8 Å, |Δi|>4): 173; chains: 1; bounding box: 46×46×94 Å

Nearest PDB structures (foldseek):
  1k1x-assembly1_A  TM=9.595E-01  e=1.551E-08  Thermococcus litoralis
  1k1w-assembly1_A  TM=9.650E-01  e=5.363E-08  Thermococcus litoralis
  1k1x-assembly2_B  TM=9.418E-01  e=3.762E-08  Thermococcus litoralis
  3mwx-assembly2_B  TM=6.773E-01  e=6.108E-02  Bacillus subtilis
  5u78-assembly4_D  TM=4.629E-01  e=3.396E+00  Homo sapiens

Mean predicted aligned error: 10.82 Å

Organism: NCBI:txid412755